Protein AF-A0AA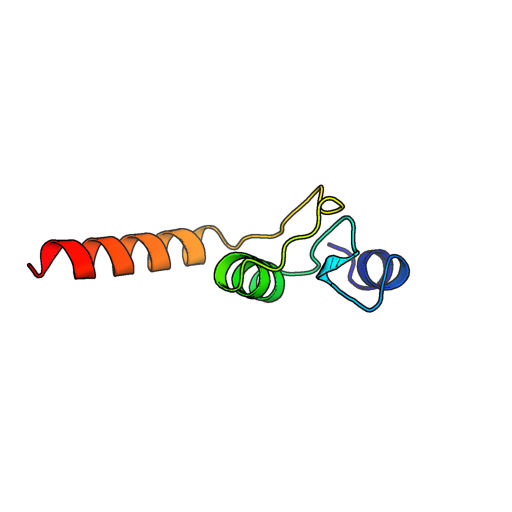D5GU33-F1 (afdb_monomer)

Organism: Ambrosia artemisiifolia (NCBI:txid4212)

Secondary structure (DSSP, 8-state):
--HHHHHHH-SSGGGSSB-SSHHHHHHHHHHT---TT--B----HHHHHHHHHHHHHHHTT-

pLDDT: mean 82.24, std 9.8, range [51.38, 94.12]

Mean predicted aligned error: 6.8 Å

Radius of gyration: 14.12 Å; Cα contacts (8 Å, |Δi|>4): 59; chains: 1; bounding box: 24×15×47 Å

Sequence (62 aa):
MGRNVVFEESKDPAKRSRVWHDVESYRMLRKGDVSNTIEGLSLDIRKVEKEMQSEVRQISKF

Foldseek 3Di:
DPPVVQVVQDVDNQRGLEDDEAVRQVVCVVVVSHDPNHPYYHHDVVVVVVVVVVVVVVVVVD

Structure (mmCIF, N/CA/C/O backbone):
data_AF-A0AAD5GU33-F1
#
_entry.id   AF-A0AAD5GU33-F1
#
loop_
_atom_site.group_PDB
_atom_site.id
_atom_site.type_symbol
_atom_site.label_atom_id
_atom_site.label_alt_id
_atom_site.label_comp_id
_atom_site.label_asym_id
_atom_site.label_entity_id
_atom_site.label_seq_id
_atom_site.pdbx_PDB_ins_code
_atom_site.Cartn_x
_atom_site.Cartn_y
_atom_site.Cartn_z
_atom_site.occupancy
_atom_site.B_iso_or_equiv
_atom_site.auth_seq_id
_atom_site.auth_comp_id
_atom_site.auth_asym_id
_atom_site.auth_atom_id
_atom_site.pdbx_PDB_model_num
ATOM 1 N N . MET A 1 1 ? -7.808 -0.227 -7.870 1.00 69.38 1 MET A N 1
ATOM 2 C CA . MET A 1 1 ? -7.092 0.232 -9.084 1.00 69.38 1 MET A CA 1
ATOM 3 C C . MET A 1 1 ? -6.882 -0.913 -10.060 1.00 69.38 1 MET A C 1
ATOM 5 O O . MET A 1 1 ? -6.948 -2.064 -9.643 1.00 69.38 1 MET A O 1
ATOM 9 N N . GLY A 1 2 ? -6.636 -0.614 -11.340 1.00 85.75 2 GLY A N 1
ATOM 10 C CA . GLY A 1 2 ? -6.284 -1.636 -12.327 1.00 85.75 2 GLY A CA 1
ATOM 11 C C . GLY A 1 2 ? -4.970 -2.323 -11.948 1.00 85.75 2 GLY A C 1
ATOM 12 O O . GLY A 1 2 ? -3.931 -1.671 -11.904 1.00 85.75 2 GLY A O 1
ATOM 13 N N . ARG A 1 3 ? -5.024 -3.630 -11.666 1.00 86.88 3 ARG A N 1
ATOM 14 C CA . ARG A 1 3 ? -3.873 -4.439 -11.225 1.00 86.88 3 ARG A CA 1
ATOM 15 C C . ARG A 1 3 ? -2.658 -4.270 -12.133 1.0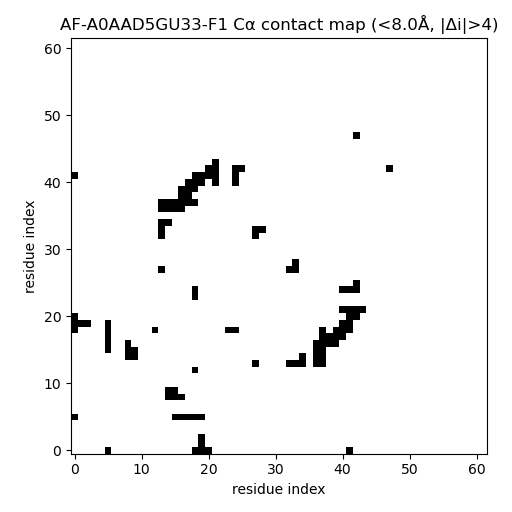0 86.88 3 ARG A C 1
ATOM 17 O O . ARG A 1 3 ? -1.554 -4.083 -11.642 1.00 86.88 3 ARG A O 1
ATOM 24 N N . ASN A 1 4 ? -2.876 -4.366 -13.442 1.00 89.81 4 ASN A N 1
ATOM 25 C CA . ASN A 1 4 ? -1.792 -4.419 -14.420 1.00 89.81 4 ASN A CA 1
ATOM 26 C C . ASN A 1 4 ? -1.028 -3.094 -14.477 1.00 89.81 4 ASN A C 1
ATOM 28 O O . ASN A 1 4 ? 0.191 -3.117 -14.418 1.00 89.81 4 ASN A O 1
ATOM 32 N N . VAL A 1 5 ? -1.737 -1.961 -14.443 1.00 88.56 5 VAL A N 1
ATOM 33 C CA . VAL A 1 5 ? -1.131 -0.618 -14.419 1.00 88.56 5 VAL A CA 1
ATOM 34 C C . VAL A 1 5 ? -0.209 -0.451 -13.210 1.00 88.56 5 VAL A C 1
ATOM 36 O O . VAL A 1 5 ? 0.926 -0.017 -13.339 1.00 88.56 5 VAL A O 1
ATOM 39 N N . VAL A 1 6 ? -0.673 -0.863 -12.027 1.00 89.06 6 VAL A N 1
ATOM 40 C CA . VAL A 1 6 ? 0.116 -0.793 -10.786 1.00 89.06 6 VAL A CA 1
ATOM 41 C C . VAL A 1 6 ? 1.333 -1.731 -10.840 1.00 89.06 6 VAL A C 1
ATOM 43 O O . VAL A 1 6 ? 2.388 -1.426 -10.290 1.00 89.06 6 VAL A O 1
ATOM 46 N N . PHE A 1 7 ? 1.207 -2.879 -11.507 1.00 89.69 7 PHE A N 1
ATOM 47 C CA . PHE A 1 7 ? 2.283 -3.865 -11.616 1.00 89.69 7 PHE A CA 1
ATOM 48 C C . PHE A 1 7 ? 3.344 -3.498 -12.666 1.00 89.69 7 PHE A C 1
ATOM 50 O O . PHE A 1 7 ? 4.502 -3.882 -12.507 1.00 89.69 7 PHE A O 1
ATOM 57 N N . GLU A 1 8 ? 2.964 -2.759 -13.710 1.00 94.12 8 GLU A N 1
ATOM 58 C CA . GLU A 1 8 ? 3.882 -2.218 -14.722 1.00 94.12 8 GLU A CA 1
ATOM 59 C C . GLU A 1 8 ? 4.842 -1.176 -14.135 1.00 94.12 8 GLU A C 1
ATOM 61 O O . GLU A 1 8 ? 5.989 -1.107 -14.566 1.00 94.12 8 GLU A O 1
ATOM 66 N N . GLU A 1 9 ? 4.422 -0.427 -13.108 1.00 91.88 9 GLU A N 1
ATOM 67 C CA . GLU A 1 9 ? 5.300 0.518 -12.403 1.00 91.88 9 GLU A CA 1
ATOM 68 C C . GLU A 1 9 ? 6.456 -0.197 -11.693 1.00 91.88 9 GLU A C 1
ATOM 70 O O . GLU A 1 9 ? 7.605 0.236 -11.753 1.00 91.88 9 GLU A O 1
ATOM 75 N N . SER A 1 10 ? 6.156 -1.294 -10.990 1.00 90.44 10 SER A N 1
ATOM 76 C CA . SER A 1 10 ? 7.161 -2.086 -10.281 1.00 90.44 10 SER A CA 1
ATOM 77 C C . SER A 1 10 ? 6.590 -3.418 -9.793 1.00 90.44 10 SER A C 1
ATOM 79 O O . SER A 1 10 ? 5.450 -3.516 -9.330 1.00 90.44 10 SER A O 1
ATOM 81 N N . LYS A 1 11 ? 7.426 -4.461 -9.773 1.00 88.19 11 LYS A N 1
ATOM 82 C CA . LYS A 1 11 ? 7.111 -5.711 -9.058 1.00 88.19 11 LYS A CA 1
ATOM 83 C C . LYS A 1 11 ? 7.168 -5.541 -7.541 1.00 88.19 11 LYS A C 1
ATOM 85 O O . LYS A 1 11 ? 6.418 -6.214 -6.841 1.00 88.19 11 LYS A O 1
ATOM 90 N N . ASP A 1 12 ? 8.039 -4.655 -7.064 1.00 87.62 12 ASP A N 1
ATOM 91 C CA . ASP A 1 12 ? 8.170 -4.286 -5.658 1.00 87.62 12 ASP A CA 1
ATOM 92 C C . ASP A 1 12 ? 7.087 -3.260 -5.292 1.00 87.62 12 ASP A C 1
ATOM 94 O O . ASP A 1 12 ? 7.127 -2.139 -5.814 1.00 87.62 12 ASP A O 1
ATOM 98 N N . PRO A 1 13 ? 6.140 -3.621 -4.411 1.00 85.69 13 PRO A N 1
ATOM 99 C CA . PRO A 1 13 ? 5.057 -2.743 -4.002 1.00 85.69 13 PRO A CA 1
ATOM 100 C C . PRO A 1 13 ? 5.506 -1.413 -3.393 1.00 85.69 13 PRO A C 1
ATOM 102 O O . PRO A 1 13 ? 4.849 -0.402 -3.626 1.00 85.69 13 PRO A O 1
ATOM 105 N N . ALA A 1 14 ? 6.615 -1.391 -2.648 1.00 85.75 14 ALA A N 1
ATOM 106 C CA . ALA A 1 14 ? 7.072 -0.179 -1.970 1.00 85.75 14 ALA A CA 1
ATOM 107 C C . ALA A 1 14 ? 7.561 0.891 -2.958 1.00 85.75 14 ALA A C 1
ATOM 109 O O . ALA A 1 14 ? 7.532 2.074 -2.644 1.00 85.75 14 ALA A O 1
ATOM 110 N N . LYS A 1 15 ? 7.980 0.491 -4.164 1.00 89.31 15 LYS A N 1
ATOM 111 C CA . LYS A 1 15 ? 8.528 1.382 -5.203 1.00 89.31 15 LYS A CA 1
ATOM 112 C C . LYS A 1 15 ? 7.482 1.915 -6.183 1.00 89.31 15 LYS A C 1
ATOM 114 O O . LYS A 1 15 ? 7.840 2.548 -7.171 1.00 89.31 15 LYS A O 1
ATOM 119 N N . ARG A 1 16 ? 6.207 1.591 -5.975 1.00 89.81 16 ARG A N 1
ATOM 120 C CA . ARG A 1 16 ? 5.115 2.039 -6.845 1.00 89.81 16 ARG A CA 1
ATOM 121 C C . ARG A 1 16 ? 4.645 3.423 -6.428 1.00 89.81 16 ARG A C 1
ATOM 123 O O . ARG A 1 16 ? 4.817 3.829 -5.279 1.00 89.81 16 ARG A O 1
ATOM 130 N N . SER A 1 17 ? 3.978 4.112 -7.344 1.00 90.56 17 SER A N 1
ATOM 131 C CA . SER A 1 17 ? 3.221 5.316 -7.001 1.00 90.56 17 SER A CA 1
ATOM 132 C C . SER A 1 17 ? 1.961 4.979 -6.207 1.00 90.56 17 SER A C 1
ATOM 134 O O . SER A 1 17 ? 1.435 5.793 -5.450 1.00 90.56 17 SER A O 1
ATOM 136 N N . ARG A 1 18 ? 1.432 3.768 -6.404 1.00 89.81 18 ARG A N 1
ATOM 137 C CA . ARG A 1 18 ? 0.070 3.413 -6.022 1.00 89.81 18 ARG A CA 1
ATOM 138 C C . ARG A 1 18 ? -0.028 1.973 -5.541 1.00 89.81 18 ARG A C 1
ATOM 140 O O . ARG A 1 18 ? 0.664 1.084 -6.034 1.00 89.81 18 ARG A O 1
ATOM 147 N N . VAL A 1 19 ? -0.936 1.736 -4.599 1.00 88.38 19 VAL A N 1
ATOM 148 C CA . VAL A 1 19 ? -1.191 0.400 -4.041 1.00 88.38 19 VAL A CA 1
ATOM 149 C C . VAL A 1 19 ? -2.394 -0.251 -4.721 1.00 88.38 19 VAL A C 1
ATOM 151 O O . VAL A 1 19 ? -3.401 0.404 -4.999 1.00 88.38 19 VAL A O 1
ATOM 154 N N . TRP A 1 20 ? -2.306 -1.550 -5.019 1.00 86.31 20 TRP A N 1
ATOM 155 C CA . TRP A 1 20 ? -3.335 -2.226 -5.812 1.00 86.31 20 TRP A CA 1
ATOM 156 C C . TRP A 1 20 ? -4.629 -2.448 -5.012 1.00 86.31 20 TRP A C 1
ATOM 158 O O . TRP A 1 20 ? -5.723 -2.167 -5.520 1.00 86.31 20 TRP A O 1
ATOM 168 N N . HIS A 1 21 ? -4.511 -2.927 -3.771 1.00 87.62 21 HIS A N 1
ATOM 169 C CA . HIS A 1 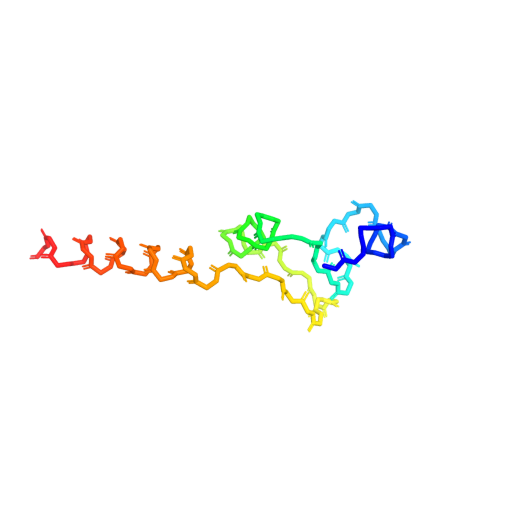21 ? -5.648 -3.299 -2.923 1.00 87.62 21 HIS A CA 1
ATOM 170 C C . HIS A 1 21 ? -5.399 -3.032 -1.432 1.00 87.62 21 HIS A C 1
ATOM 172 O O . HIS A 1 21 ? -4.252 -2.922 -0.991 1.00 87.62 21 HIS A O 1
ATOM 178 N N . ASP A 1 22 ? -6.480 -3.011 -0.654 1.00 87.75 22 ASP A N 1
ATOM 179 C CA . ASP A 1 22 ? -6.486 -2.666 0.769 1.00 87.75 22 ASP A CA 1
ATOM 180 C C . ASP A 1 22 ? -5.528 -3.521 1.607 1.00 87.75 22 ASP A C 1
ATOM 182 O O . ASP A 1 22 ? -4.786 -2.995 2.431 1.00 87.75 22 ASP A O 1
ATOM 186 N N . VAL A 1 23 ? -5.463 -4.833 1.364 1.00 87.88 23 VAL A N 1
ATOM 187 C CA . VAL A 1 23 ? -4.593 -5.748 2.122 1.00 87.88 23 VAL A CA 1
ATOM 188 C C . VAL A 1 23 ? -3.109 -5.382 1.995 1.00 87.88 23 VAL A C 1
ATOM 190 O O . VAL A 1 23 ? -2.369 -5.479 2.973 1.00 87.88 23 VAL A O 1
ATOM 193 N N . GLU A 1 24 ? -2.669 -4.955 0.810 1.00 86.88 24 GLU A N 1
ATOM 194 C CA . GLU A 1 24 ? -1.293 -4.492 0.567 1.00 86.88 24 GLU A CA 1
ATOM 195 C C . GLU A 1 24 ? -1.048 -3.181 1.316 1.00 86.88 24 GLU A C 1
ATOM 197 O O . GLU A 1 24 ? -0.045 -3.079 2.020 1.00 86.88 24 GLU A O 1
ATOM 202 N N . SER A 1 25 ? -2.009 -2.248 1.285 1.00 87.31 25 SER A N 1
ATOM 203 C CA . SER A 1 25 ? -1.928 -0.987 2.033 1.00 87.31 25 SER A CA 1
ATOM 204 C C . SER A 1 25 ? -1.809 -1.225 3.539 1.00 87.31 25 SER A C 1
ATOM 206 O O . SER A 1 25 ? -0.892 -0.697 4.159 1.00 87.31 25 SER A O 1
ATOM 208 N N . TYR A 1 26 ? -2.648 -2.077 4.139 1.00 87.81 26 TYR A N 1
ATOM 209 C CA . TYR A 1 26 ? -2.541 -2.388 5.573 1.00 87.81 26 TYR A CA 1
ATOM 210 C C . TYR A 1 26 ? -1.207 -3.034 5.942 1.00 87.81 26 TYR A C 1
ATOM 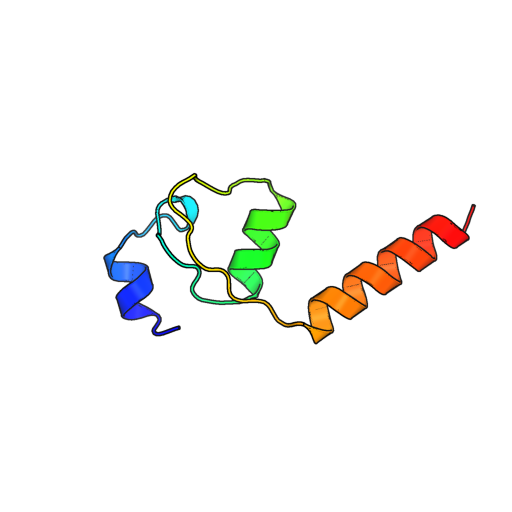212 O O . TYR A 1 26 ? -0.647 -2.731 6.994 1.00 87.81 26 TYR A O 1
ATOM 220 N N . ARG A 1 27 ? -0.686 -3.932 5.096 1.00 86.50 27 ARG A N 1
ATOM 221 C CA . ARG A 1 27 ? 0.611 -4.579 5.338 1.00 86.50 27 ARG A CA 1
ATOM 222 C C . ARG A 1 27 ? 1.756 -3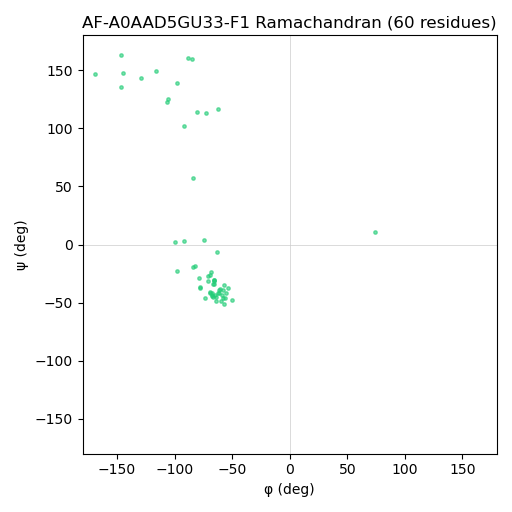.571 5.307 1.00 86.50 27 ARG A C 1
ATOM 224 O O . ARG A 1 27 ? 2.615 -3.643 6.178 1.00 86.50 27 ARG A O 1
ATOM 231 N N . MET A 1 28 ? 1.755 -2.654 4.343 1.00 84.69 28 MET A N 1
ATOM 232 C CA . MET A 1 28 ? 2.758 -1.588 4.254 1.00 84.69 28 MET A CA 1
ATOM 233 C C . MET A 1 28 ? 2.682 -0.643 5.451 1.00 84.69 28 MET A C 1
ATOM 235 O O . MET A 1 28 ? 3.696 -0.405 6.099 1.00 84.69 28 MET A O 1
ATOM 239 N N . LEU A 1 29 ? 1.476 -0.173 5.790 1.00 83.88 29 LEU A N 1
ATOM 240 C CA . LEU A 1 29 ? 1.257 0.744 6.910 1.00 83.88 29 LEU A CA 1
ATOM 241 C C . LEU A 1 29 ? 1.677 0.125 8.249 1.00 83.88 29 LEU A C 1
ATOM 243 O O . LEU A 1 29 ? 2.336 0.786 9.042 1.00 83.88 29 LEU A O 1
ATOM 247 N N . ARG A 1 30 ? 1.365 -1.157 8.485 1.00 84.00 30 ARG A N 1
ATOM 248 C CA . ARG A 1 30 ? 1.773 -1.869 9.710 1.00 84.00 30 ARG A CA 1
ATOM 249 C C . ARG A 1 30 ? 3.282 -2.083 9.814 1.00 84.00 30 ARG A C 1
ATOM 251 O O . ARG A 1 30 ? 3.802 -2.123 10.921 1.00 84.00 30 ARG A O 1
ATOM 258 N N . LYS A 1 31 ? 3.968 -2.288 8.687 1.00 83.81 31 LYS A N 1
ATOM 259 C CA . LYS A 1 31 ? 5.421 -2.507 8.666 1.00 83.81 31 LYS A CA 1
ATOM 260 C C . LYS A 1 31 ? 6.230 -1.210 8.674 1.00 83.81 31 LYS A C 1
ATOM 262 O O . LYS A 1 31 ? 7.406 -1.255 9.007 1.00 83.81 31 LYS A O 1
ATOM 267 N N . GLY A 1 32 ? 5.621 -0.083 8.301 1.00 78.25 32 GLY A N 1
ATOM 26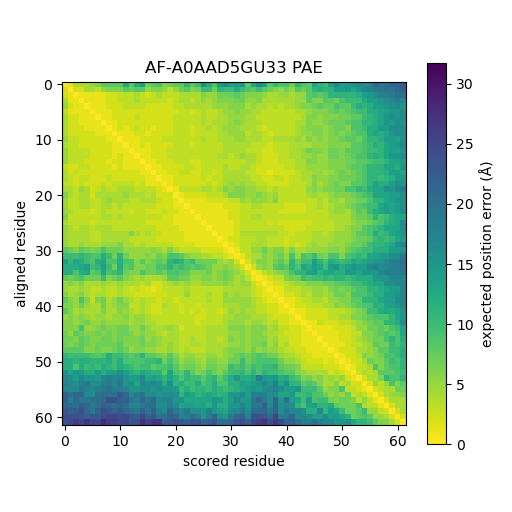8 C CA . GLY A 1 32 ? 6.348 1.160 8.032 1.00 78.25 32 GLY A CA 1
ATOM 269 C C . GLY A 1 32 ? 7.121 1.139 6.707 1.00 78.25 32 GLY A C 1
ATOM 270 O O . GLY A 1 32 ? 7.899 2.049 6.444 1.00 78.25 32 GLY A O 1
ATOM 271 N N . ASP A 1 33 ? 6.887 0.134 5.855 1.00 71.50 33 ASP A N 1
ATOM 272 C CA . ASP A 1 33 ? 7.562 -0.060 4.562 1.00 71.50 33 ASP A CA 1
ATOM 273 C C . ASP A 1 33 ? 6.878 0.767 3.456 1.00 71.50 33 ASP A C 1
ATOM 275 O O . ASP A 1 33 ? 6.382 0.235 2.459 1.00 71.50 33 ASP A O 1
ATOM 279 N N . VAL A 1 34 ? 6.793 2.082 3.656 1.00 72.12 34 VAL A N 1
ATOM 280 C CA . VAL A 1 34 ? 6.242 3.031 2.679 1.00 72.12 34 VAL A CA 1
ATOM 281 C C . VAL A 1 34 ? 7.413 3.805 2.086 1.00 72.12 34 VAL A C 1
ATOM 283 O O . VAL A 1 34 ? 8.184 4.411 2.827 1.00 72.12 34 VAL A O 1
ATOM 286 N N . SER A 1 35 ? 7.583 3.779 0.761 1.00 74.12 35 SER A N 1
ATOM 287 C CA . SER A 1 35 ? 8.585 4.635 0.120 1.00 74.12 35 SER A CA 1
ATOM 288 C C . SER A 1 35 ? 7.998 6.001 -0.227 1.00 74.12 35 SER A C 1
ATOM 290 O O . SER A 1 35 ? 6.785 6.163 -0.370 1.00 74.12 35 SER A O 1
ATOM 292 N N . ASN A 1 36 ? 8.882 6.974 -0.433 1.00 81.75 36 ASN A N 1
ATOM 293 C CA . ASN A 1 36 ? 8.520 8.341 -0.808 1.00 81.75 36 ASN A CA 1
ATOM 294 C C . ASN A 1 36 ? 7.821 8.442 -2.176 1.00 81.75 36 ASN A C 1
ATOM 296 O O . ASN A 1 36 ? 7.404 9.532 -2.552 1.00 81.75 36 ASN A O 1
ATOM 300 N N . THR A 1 37 ? 7.725 7.348 -2.941 1.00 86.44 37 THR A N 1
ATOM 301 C CA . THR A 1 37 ? 7.051 7.341 -4.244 1.00 86.44 37 THR A CA 1
ATOM 302 C C . THR A 1 37 ? 5.541 7.199 -4.134 1.00 86.44 37 THR A C 1
ATOM 304 O O . THR A 1 37 ? 4.862 7.484 -5.111 1.00 86.44 37 THR A O 1
AT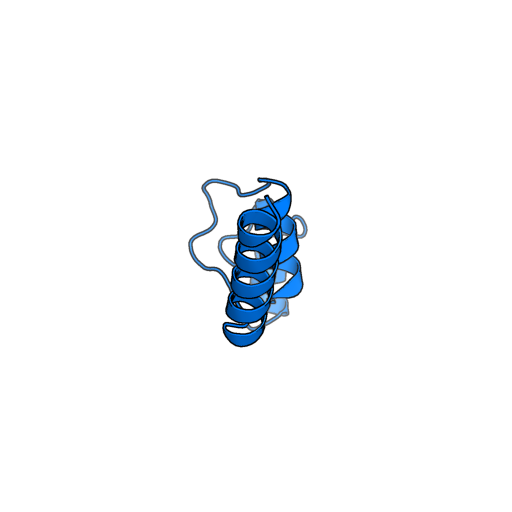OM 307 N N . ILE A 1 38 ? 5.002 6.729 -3.002 1.00 88.19 38 ILE A N 1
ATOM 308 C CA . ILE A 1 38 ? 3.569 6.436 -2.890 1.00 88.19 38 ILE A CA 1
ATOM 309 C C . ILE A 1 38 ? 2.761 7.739 -2.821 1.00 88.19 38 ILE A C 1
ATOM 311 O O . ILE A 1 38 ? 2.795 8.465 -1.833 1.00 88.19 38 ILE A O 1
ATOM 315 N N . GLU A 1 39 ? 1.971 7.977 -3.861 1.00 89.00 39 GLU A N 1
ATOM 316 C CA . GLU A 1 39 ? 1.031 9.090 -4.004 1.00 89.00 39 GLU A CA 1
ATOM 317 C C . GLU A 1 39 ? -0.407 8.677 -3.648 1.00 89.00 39 GLU A C 1
ATOM 319 O O . GLU A 1 39 ? -1.235 9.524 -3.315 1.00 89.00 39 GLU A O 1
ATOM 324 N N . GLY A 1 40 ? -0.731 7.375 -3.713 1.00 86.19 40 GLY A N 1
ATOM 325 C CA . GLY A 1 40 ? -2.098 6.888 -3.502 1.00 86.19 40 GLY A CA 1
ATOM 326 C C . GLY A 1 40 ? -2.214 5.514 -2.835 1.00 86.19 40 GLY A C 1
ATOM 327 O O . GLY A 1 40 ? -1.569 4.542 -3.235 1.00 86.19 40 GLY A O 1
ATOM 328 N N . LEU A 1 41 ? -3.124 5.415 -1.859 1.00 87.56 41 LEU A N 1
ATOM 329 C CA . LEU A 1 41 ? -3.448 4.192 -1.114 1.00 87.56 41 LEU A CA 1
ATOM 330 C C . LEU A 1 41 ? -4.900 3.757 -1.350 1.00 87.56 41 LEU A C 1
ATOM 332 O O . LEU A 1 41 ? -5.789 4.584 -1.538 1.00 87.56 41 LEU A O 1
ATOM 336 N N . SER A 1 42 ? -5.146 2.447 -1.294 1.00 86.88 42 SER A N 1
ATOM 337 C CA . SER A 1 42 ? -6.496 1.877 -1.300 1.00 86.88 42 SER A CA 1
ATOM 338 C C . SER A 1 42 ? -6.809 1.389 0.108 1.00 86.88 42 SER A C 1
ATOM 340 O O . SER A 1 42 ? -6.063 0.580 0.638 1.00 86.88 42 SER A O 1
ATOM 342 N N . LEU A 1 43 ? -7.904 1.836 0.719 1.00 86.94 43 LEU A N 1
ATOM 343 C CA . LEU A 1 43 ? -8.288 1.426 2.075 1.00 86.94 43 LEU A CA 1
ATOM 344 C C . LEU A 1 43 ? -9.744 0.956 2.100 1.00 86.94 43 LEU A C 1
ATOM 346 O O . LEU A 1 43 ? -10.594 1.538 1.428 1.00 86.94 43 LEU A O 1
ATOM 350 N N . ASP A 1 44 ? -10.036 -0.075 2.897 1.00 89.69 44 ASP A N 1
ATOM 351 C CA . ASP A 1 44 ? -11.414 -0.429 3.253 1.00 89.69 44 ASP A CA 1
ATOM 352 C C . ASP A 1 44 ? -11.773 0.290 4.554 1.00 89.69 44 ASP A C 1
ATOM 354 O O . ASP A 1 44 ? -11.375 -0.118 5.644 1.00 89.69 44 ASP A O 1
ATOM 358 N N . ILE A 1 45 ? -12.537 1.375 4.450 1.00 87.50 45 ILE A N 1
ATOM 359 C CA . ILE A 1 45 ? -12.889 2.228 5.595 1.00 87.50 45 ILE A CA 1
ATOM 360 C C . ILE A 1 45 ? -13.520 1.410 6.731 1.00 87.50 45 ILE A C 1
ATOM 362 O O . ILE A 1 45 ? -13.167 1.598 7.891 1.00 87.50 45 ILE A O 1
ATOM 366 N N . ARG A 1 46 ? -14.346 0.405 6.414 1.00 89.81 46 ARG A N 1
ATOM 367 C CA . ARG A 1 46 ? -14.986 -0.448 7.431 1.00 89.81 46 ARG A CA 1
ATOM 368 C C . ARG A 1 46 ? -13.970 -1.285 8.200 1.00 89.81 46 ARG A C 1
ATOM 370 O O . ARG A 1 46 ? -14.194 -1.644 9.353 1.00 89.81 46 ARG A O 1
ATOM 377 N N . LYS A 1 47 ? -12.867 -1.658 7.554 1.00 86.38 47 LYS A N 1
ATOM 378 C CA . LYS A 1 47 ? -11.769 -2.389 8.188 1.00 86.38 47 LYS A CA 1
ATOM 379 C C . LYS A 1 47 ? -10.902 -1.456 9.030 1.00 86.38 47 LYS A C 1
ATOM 381 O O . LYS A 1 47 ? -10.527 -1.857 10.126 1.0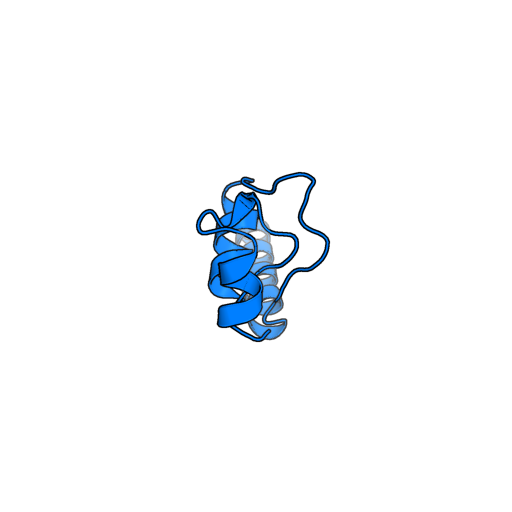0 86.38 47 LYS A O 1
ATOM 386 N N . VAL A 1 48 ? -10.675 -0.217 8.582 1.00 85.25 48 VAL A N 1
ATOM 387 C CA . VAL A 1 48 ? -10.034 0.828 9.407 1.00 85.25 48 VAL A CA 1
ATOM 388 C C . VAL A 1 48 ? -10.827 1.052 10.696 1.00 85.25 48 VAL A C 1
ATOM 390 O O . VAL A 1 48 ? -10.266 0.965 11.783 1.00 85.25 48 VAL A O 1
ATOM 393 N N . GLU A 1 49 ? -12.139 1.263 10.589 1.00 86.62 49 GLU A N 1
ATOM 394 C CA . GLU A 1 49 ? -13.020 1.501 11.738 1.00 86.62 49 GLU A CA 1
ATOM 395 C C . GLU A 1 49 ? -12.992 0.344 12.743 1.00 86.62 49 GLU A C 1
ATOM 397 O O . GLU A 1 49 ? -12.900 0.569 13.950 1.00 86.62 49 GLU A O 1
ATOM 402 N N . LYS A 1 50 ? -13.026 -0.904 12.258 1.00 85.62 50 LYS A N 1
ATOM 403 C CA . LYS A 1 50 ? -12.925 -2.098 13.111 1.00 85.62 50 LYS A CA 1
ATOM 404 C C . LYS A 1 50 ? -11.597 -2.168 13.857 1.00 85.62 50 LYS A C 1
ATOM 406 O O . LYS A 1 50 ? -11.595 -2.519 15.035 1.00 85.62 50 LYS A O 1
ATOM 411 N N . GLU A 1 51 ? -10.485 -1.850 13.195 1.00 79.81 51 GLU A N 1
ATOM 412 C CA . GLU A 1 51 ? -9.175 -1.837 13.853 1.00 79.81 51 GLU A CA 1
ATOM 413 C C . GLU A 1 51 ? -9.079 -0.723 14.902 1.00 79.81 51 GLU A C 1
ATOM 415 O O . GLU A 1 51 ? -8.724 -1.015 16.044 1.00 79.81 51 GLU A O 1
ATOM 420 N N . MET A 1 52 ? -9.526 0.498 14.587 1.00 78.44 52 MET A N 1
ATOM 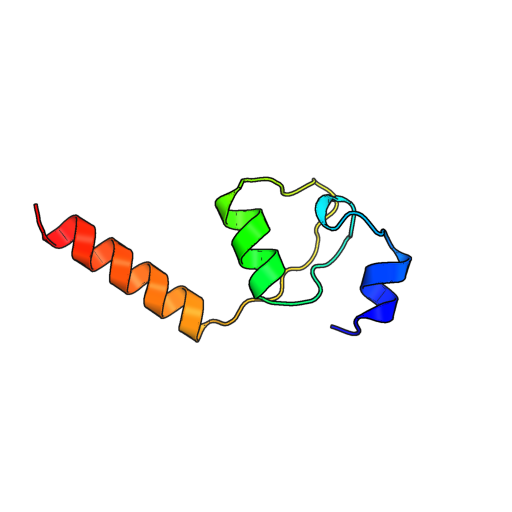421 C CA . MET A 1 52 ? -9.607 1.604 15.554 1.00 78.44 52 MET A CA 1
ATOM 422 C C . MET A 1 52 ? -10.443 1.236 16.785 1.00 78.44 52 MET A C 1
ATOM 424 O O . MET A 1 52 ? -10.029 1.454 17.921 1.00 78.44 52 MET A O 1
ATOM 428 N N . GLN A 1 53 ? -11.616 0.630 16.586 1.00 76.44 53 GLN A N 1
ATOM 429 C CA . GLN A 1 53 ? -12.460 0.183 17.696 1.00 76.44 53 GLN A CA 1
ATOM 430 C C . GLN A 1 53 ? -11.809 -0.936 18.515 1.00 76.44 53 GLN A C 1
ATOM 432 O O . GLN A 1 53 ? -12.053 -1.038 19.719 1.00 76.44 53 GLN A O 1
ATOM 437 N N . SER A 1 54 ? -10.995 -1.784 17.883 1.00 72.44 54 SER A N 1
ATOM 438 C CA . SER A 1 54 ? -10.252 -2.826 18.586 1.00 72.44 54 SER A CA 1
ATOM 439 C C . SER A 1 54 ? -9.147 -2.240 19.469 1.00 72.44 54 SER A C 1
ATOM 441 O O . SER A 1 54 ? -9.033 -2.665 20.614 1.00 72.44 54 SER A O 1
ATOM 443 N N . GLU A 1 55 ? -8.415 -1.221 19.011 1.00 65.88 55 GLU A N 1
ATOM 444 C CA . GLU A 1 55 ? -7.394 -0.526 19.810 1.00 65.88 55 GLU A CA 1
ATOM 445 C C . GLU A 1 55 ? -8.006 0.260 20.970 1.00 65.88 55 GLU A C 1
ATOM 447 O O . GLU A 1 55 ? -7.551 0.130 22.106 1.00 65.88 55 GLU A O 1
ATOM 452 N N . VAL A 1 56 ? -9.102 0.991 20.732 1.00 68.69 56 VAL A N 1
ATOM 453 C CA . VAL A 1 56 ? -9.828 1.711 21.795 1.00 68.69 56 VAL A CA 1
ATOM 454 C C . VAL A 1 56 ? -10.291 0.752 22.899 1.00 68.69 56 VAL A C 1
ATOM 456 O O . VAL A 1 56 ? -10.177 1.072 24.080 1.00 68.69 56 VAL A O 1
ATOM 459 N N . ARG A 1 57 ? -10.746 -0.457 22.539 1.00 62.41 57 ARG A N 1
ATOM 460 C CA . ARG A 1 57 ? -11.127 -1.503 23.506 1.00 62.41 57 ARG A CA 1
ATOM 461 C C . ARG A 1 57 ? -9.947 -2.108 24.272 1.00 62.41 57 ARG A C 1
ATOM 463 O O . ARG A 1 57 ? -10.167 -2.643 25.355 1.00 62.41 57 ARG A O 1
ATOM 470 N N . GLN A 1 58 ? -8.734 -2.089 23.717 1.00 60.88 58 GLN A N 1
ATOM 471 C CA . GLN A 1 58 ? -7.528 -2.522 24.436 1.00 60.88 58 GLN A CA 1
ATOM 472 C C . GLN A 1 58 ? -7.051 -1.439 25.410 1.00 60.88 58 GLN A C 1
ATOM 474 O O . GLN A 1 58 ? -6.634 -1.767 26.516 1.00 60.88 58 GLN A O 1
ATOM 479 N N . ILE A 1 59 ? -7.173 -0.160 25.039 1.00 60.81 59 ILE A N 1
ATOM 480 C CA . ILE A 1 59 ? -6.825 0.978 25.904 1.00 60.81 59 ILE A CA 1
ATOM 481 C C . ILE A 1 59 ? -7.805 1.095 27.077 1.00 60.81 59 ILE A C 1
ATOM 483 O O . ILE A 1 59 ? -7.378 1.292 28.205 1.00 60.81 59 ILE A O 1
ATOM 487 N N . SER A 1 60 ? -9.108 0.903 26.846 1.00 59.59 60 SER A N 1
ATOM 488 C CA . SER A 1 60 ? -10.132 0.986 27.900 1.00 59.59 60 SER A CA 1
ATOM 489 C C . SER A 1 60 ? -10.153 -0.212 28.863 1.00 59.59 60 SER A C 1
ATOM 491 O O . SER A 1 60 ? -11.094 -0.348 29.644 1.00 59.59 60 SER A O 1
ATOM 493 N N . LYS A 1 61 ? -9.213 -1.152 28.720 1.00 57.44 61 LYS A N 1
ATOM 494 C CA . LYS A 1 61 ? -9.097 -2.362 29.548 1.00 57.44 61 LYS A CA 1
ATOM 495 C C . LYS A 1 61 ? -8.044 -2.234 30.655 1.00 57.44 61 LYS A C 1
ATOM 497 O O . LYS A 1 61 ? -7.842 -3.202 31.388 1.00 57.44 61 LYS A O 1
ATOM 502 N N . PHE A 1 62 ? -7.414 -1.066 30.757 1.00 51.38 62 PHE A N 1
ATOM 503 C CA . PHE A 1 62 ? -6.544 -0.623 31.844 1.00 51.38 62 PHE A CA 1
ATOM 504 C C . PHE A 1 62 ? -7.214 0.533 32.591 1.00 51.38 62 PHE A C 1
ATOM 506 O O . PHE A 1 62 ? -6.902 0.688 33.791 1.00 51.38 62 PHE A O 1
#

Solvent-accessible surface area (backbone atoms only — not comparable to full-atom values): 3638 Å² total; per-residue (Å²): 102,66,58,64,68,42,46,72,68,29,88,53,72,44,69,11,49,43,45,57,40,36,72,58,37,52,53,29,65,74,69,65,57,69,41,96,51,55,79,47,78,34,76,52,66,73,58,52,53,51,52,53,54,51,52,53,57,58,61,74,72,114